Protein AF-A0A8T3QFB8-F1 (afdb_monomer_lite)

Secondary structure (DSSP, 8-state):
--GGG-EEEEEEETTEEEEEEEEPPPPPSS-S--TTHHHHHHHHHHHHHH-GGGGTT-GGGTHHHHHHHHHHHHHTTSSGGGGPPPHHHHHHHHHHHHHH------EEPPP-

Sequence (112 aa):
TQGSSGGVVIEAGPDGPVRMRHYPAAASAPVIDPTGAGDVFLAALAASRAVPRLVGGRLDKGLDLLLAASAASLVLERQGLHGVPDRAAVRLRMARSLAGGRGSGATEPVSP

Structure (mmCIF, N/CA/C/O backbone):
data_AF-A0A8T3QFB8-F1
#
_entry.id   AF-A0A8T3QFB8-F1
#
loop_
_atom_site.group_PDB
_atom_site.id
_atom_site.type_symbol
_atom_site.label_atom_id
_atom_site.label_alt_id
_atom_site.label_comp_id
_atom_site.label_asym_id
_atom_site.label_entity_id
_atom_site.label_seq_id
_atom_site.pdbx_PDB_ins_code
_atom_site.Cartn_x
_atom_site.Cartn_y
_atom_site.Cartn_z
_atom_site.occupancy
_atom_site.B_iso_or_equiv
_atom_site.auth_seq_id
_atom_site.auth_comp_id
_atom_site.auth_asym_id
_atom_site.auth_atom_id
_atom_site.pdbx_PDB_model_num
ATOM 1 N N . THR A 1 1 ? 1.691 10.746 2.138 1.00 62.78 1 THR A N 1
ATOM 2 C CA . THR A 1 1 ? 2.584 9.606 1.830 1.00 62.78 1 THR A CA 1
ATOM 3 C C . THR A 1 1 ? 4.011 10.136 1.783 1.00 62.78 1 THR A C 1
ATOM 5 O O . THR A 1 1 ? 4.177 11.323 1.547 1.00 62.78 1 THR A O 1
ATOM 8 N N . GLN A 1 2 ? 5.023 9.316 2.058 1.00 76.81 2 GLN A N 1
ATOM 9 C CA . GLN A 1 2 ? 6.451 9.688 2.069 1.00 76.81 2 GLN A CA 1
ATOM 10 C C . GLN A 1 2 ? 7.226 8.979 0.936 1.00 76.81 2 GLN A C 1
ATOM 12 O O . GLN A 1 2 ? 8.397 8.637 1.081 1.00 76.81 2 GLN A O 1
ATOM 17 N N . GLY A 1 3 ? 6.556 8.700 -0.190 1.00 72.69 3 GLY A N 1
ATOM 18 C CA . GLY A 1 3 ? 7.164 8.069 -1.367 1.00 72.69 3 GLY A CA 1
ATOM 19 C C . GLY A 1 3 ? 7.839 6.727 -1.058 1.00 72.69 3 GLY A C 1
ATOM 20 O O . GLY A 1 3 ? 7.212 5.818 -0.511 1.00 72.69 3 GLY A O 1
ATOM 21 N N . SER A 1 4 ? 9.130 6.617 -1.386 1.00 70.56 4 SER A N 1
ATOM 22 C CA . SER A 1 4 ? 9.960 5.418 -1.177 1.00 70.56 4 SER A CA 1
ATOM 23 C C . SER A 1 4 ? 10.180 5.045 0.292 1.00 70.56 4 SER A C 1
ATOM 25 O O . SER A 1 4 ? 10.646 3.944 0.570 1.00 70.56 4 SER A O 1
ATOM 27 N N . SER A 1 5 ? 9.833 5.928 1.230 1.00 73.88 5 SER A N 1
ATOM 28 C CA . SER A 1 5 ? 9.935 5.675 2.673 1.00 73.88 5 SER A CA 1
ATOM 29 C C . SER A 1 5 ? 8.625 5.165 3.286 1.00 73.88 5 SER A C 1
ATOM 31 O O . SER A 1 5 ? 8.577 4.867 4.476 1.00 73.88 5 SER A O 1
ATOM 33 N N . GLY A 1 6 ? 7.553 5.043 2.494 1.00 79.94 6 GLY A N 1
ATOM 34 C CA . GLY A 1 6 ? 6.248 4.568 2.951 1.00 79.94 6 GLY A CA 1
ATOM 35 C C . GLY A 1 6 ? 5.363 5.718 3.404 1.00 79.94 6 GLY A C 1
ATOM 36 O O . GLY A 1 6 ? 5.098 6.641 2.632 1.00 79.94 6 GLY A O 1
ATOM 37 N N . GLY A 1 7 ? 4.874 5.689 4.638 1.00 83.06 7 GLY A N 1
ATOM 38 C CA . GLY A 1 7 ? 4.118 6.810 5.184 1.00 83.06 7 GLY A CA 1
ATOM 39 C C . GLY A 1 7 ? 3.529 6.556 6.561 1.00 83.06 7 GLY A C 1
ATOM 40 O O . GLY A 1 7 ? 3.747 5.517 7.178 1.00 83.06 7 GLY A O 1
ATOM 41 N N . VAL A 1 8 ? 2.753 7.532 7.027 1.00 83.38 8 VAL A N 1
ATOM 42 C CA . VAL A 1 8 ? 1.975 7.437 8.261 1.00 83.38 8 VAL A CA 1
ATOM 43 C C . VAL A 1 8 ? 0.492 7.551 7.927 1.00 83.38 8 VAL A C 1
ATOM 45 O O . VAL A 1 8 ? 0.100 8.341 7.063 1.00 83.38 8 VAL A O 1
ATOM 48 N N . VAL A 1 9 ? -0.330 6.744 8.589 1.00 81.38 9 VAL A N 1
ATOM 49 C CA . VAL A 1 9 ? -1.777 6.942 8.652 1.00 81.38 9 VAL A CA 1
ATOM 50 C C . VAL A 1 9 ? -2.123 7.445 10.036 1.00 81.38 9 VAL A C 1
ATOM 52 O O . VAL A 1 9 ? -1.754 6.833 11.037 1.00 81.38 9 VAL A O 1
ATOM 55 N N . ILE A 1 10 ? -2.833 8.565 10.054 1.00 81.50 10 ILE A N 1
ATOM 56 C CA . ILE A 1 10 ? -3.332 9.206 11.259 1.00 81.50 10 ILE A CA 1
ATOM 57 C C . ILE A 1 10 ? -4.843 9.008 11.272 1.00 81.50 10 ILE A C 1
ATOM 59 O O . ILE A 1 10 ? -5.535 9.331 10.307 1.00 81.50 10 ILE A O 1
ATOM 63 N N . GLU A 1 11 ? -5.342 8.426 12.350 1.00 81.50 11 GLU A N 1
ATOM 64 C CA . GLU A 1 11 ? -6.762 8.290 12.632 1.00 81.50 11 GLU A CA 1
ATOM 65 C C . GLU A 1 11 ? -7.172 9.478 13.498 1.00 81.50 11 GLU A C 1
ATOM 67 O O . GLU A 1 11 ? -6.732 9.591 14.641 1.00 81.50 11 GLU A O 1
ATOM 72 N N . ALA A 1 12 ? -7.938 10.404 12.924 1.00 78.25 12 ALA A N 1
ATOM 73 C CA . ALA A 1 12 ? -8.407 11.592 13.624 1.00 78.25 12 ALA A CA 1
ATOM 74 C C . ALA A 1 12 ? -9.666 11.271 14.438 1.00 78.25 12 ALA A C 1
ATOM 76 O O . ALA A 1 12 ? -10.588 10.631 13.932 1.00 78.25 12 ALA A O 1
ATOM 77 N N . GLY A 1 13 ? -9.695 11.729 15.686 1.00 79.69 13 GLY A N 1
ATOM 78 C CA . GLY A 1 13 ? -10.882 11.782 16.530 1.00 79.69 13 GLY A CA 1
ATOM 79 C C . GLY A 1 13 ? -11.346 13.224 16.754 1.00 79.69 13 GLY A C 1
ATOM 80 O O . GLY A 1 13 ? -10.729 14.155 16.234 1.00 79.69 13 GLY A O 1
ATOM 81 N N . PRO A 1 14 ? -12.426 13.414 17.528 1.00 76.06 14 PRO A N 1
ATOM 82 C CA . PRO A 1 14 ? -13.046 14.722 17.754 1.00 76.06 14 PRO A CA 1
ATOM 83 C C . PRO A 1 14 ? -12.093 15.767 18.351 1.00 76.06 14 PRO A C 1
ATOM 85 O O . PRO A 1 14 ? -12.170 16.933 17.981 1.00 76.06 14 PRO A O 1
ATOM 88 N N . ASP A 1 15 ? -11.171 15.329 19.213 1.00 82.81 15 ASP A N 1
ATOM 89 C CA . ASP A 1 15 ? -10.280 16.200 19.994 1.00 82.81 15 ASP A CA 1
ATOM 90 C C . ASP A 1 15 ? -8.810 16.144 19.537 1.00 82.81 15 ASP A C 1
ATOM 92 O O . ASP A 1 15 ? -7.928 16.707 20.181 1.00 82.81 15 ASP A O 1
ATOM 96 N N . GLY A 1 16 ? -8.518 15.449 18.433 1.00 70.12 16 GLY A N 1
ATOM 97 C CA . GLY A 1 16 ? -7.153 15.262 17.940 1.00 70.12 16 GLY A CA 1
ATOM 98 C C . GLY A 1 16 ? -6.877 13.854 17.405 1.00 70.12 16 GLY A C 1
ATOM 99 O O . GLY A 1 16 ? -7.787 13.028 17.291 1.00 70.12 16 GLY A O 1
ATOM 100 N N . PRO A 1 17 ? -5.627 13.558 17.013 1.00 73.19 17 PRO A N 1
ATOM 101 C CA . PRO A 1 17 ? -5.259 12.251 16.483 1.00 73.19 17 PRO A CA 1
ATOM 102 C C . PRO A 1 17 ? -5.344 11.163 17.564 1.00 73.19 17 PRO A C 1
ATOM 104 O O . PRO A 1 17 ? -4.705 11.245 18.604 1.00 73.19 17 PRO A O 1
ATOM 107 N N . VAL A 1 18 ? -6.121 10.113 17.291 1.00 77.19 18 VAL A N 1
ATOM 108 C CA . VAL A 1 18 ? -6.376 8.979 18.199 1.00 77.19 18 VAL A CA 1
ATOM 109 C C . VAL A 1 18 ? -5.379 7.847 17.963 1.00 77.19 18 VAL A C 1
ATOM 111 O O . VAL A 1 18 ? -5.069 7.072 18.868 1.00 77.19 18 VAL A O 1
ATOM 114 N N . ARG A 1 19 ? -4.867 7.715 16.732 1.00 78.94 19 ARG A N 1
ATOM 115 C CA . ARG A 1 19 ? -3.940 6.634 16.385 1.00 78.94 19 ARG A CA 1
ATOM 116 C C . ARG A 1 19 ? -3.005 7.019 15.255 1.00 78.94 19 ARG A C 1
ATOM 118 O O . ARG A 1 19 ? -3.454 7.526 14.231 1.00 78.94 19 ARG A O 1
ATOM 125 N N . MET A 1 20 ? -1.724 6.692 15.400 1.00 80.31 20 MET A N 1
ATOM 126 C CA . MET A 1 20 ? -0.726 6.845 14.342 1.00 80.31 20 MET A CA 1
ATOM 127 C C . MET A 1 20 ? -0.123 5.483 13.993 1.00 80.31 20 MET A C 1
ATOM 129 O O . MET A 1 20 ? 0.307 4.729 14.867 1.00 80.31 20 MET A O 1
ATOM 133 N N . ARG A 1 21 ? -0.129 5.138 12.701 1.00 80.50 21 ARG A N 1
ATOM 134 C CA . ARG A 1 21 ? 0.441 3.886 12.182 1.00 80.50 21 ARG A CA 1
ATOM 135 C C . ARG A 1 21 ? 1.409 4.183 11.049 1.00 80.50 21 ARG A C 1
ATOM 137 O O . ARG A 1 21 ? 0.990 4.656 9.992 1.00 80.50 21 ARG A O 1
ATOM 144 N N . HIS A 1 22 ? 2.684 3.873 11.258 1.00 80.75 22 HIS A N 1
ATOM 145 C CA . HIS A 1 22 ? 3.676 3.887 10.188 1.00 80.75 22 HIS A CA 1
ATOM 146 C C . HIS A 1 22 ? 3.543 2.621 9.338 1.00 80.75 22 HIS A C 1
ATOM 148 O O . HIS A 1 22 ? 3.331 1.527 9.864 1.00 80.75 22 HIS A O 1
ATOM 154 N N . TYR A 1 23 ? 3.668 2.768 8.023 1.00 75.56 23 TYR A N 1
ATOM 155 C CA . TYR A 1 23 ? 3.772 1.647 7.098 1.00 75.56 23 TYR A CA 1
ATOM 156 C C . TYR A 1 23 ? 5.001 1.830 6.200 1.00 75.56 23 TYR A C 1
ATOM 158 O O . TYR A 1 23 ? 5.240 2.939 5.712 1.00 75.56 23 TYR A O 1
ATOM 166 N N . PRO A 1 24 ? 5.785 0.763 5.965 1.00 76.50 24 PRO A N 1
ATOM 167 C CA . PRO A 1 24 ? 6.908 0.821 5.042 1.00 76.50 24 PRO A CA 1
ATOM 168 C C . PRO A 1 24 ? 6.410 0.921 3.596 1.00 76.50 24 PRO A C 1
ATOM 170 O O . PRO A 1 24 ? 5.314 0.455 3.266 1.00 76.50 24 PRO A O 1
ATOM 173 N N . ALA A 1 25 ? 7.226 1.490 2.707 1.00 74.81 25 ALA A N 1
ATOM 174 C CA . ALA A 1 25 ? 6.972 1.370 1.276 1.00 74.81 25 ALA A CA 1
ATOM 175 C C . ALA A 1 25 ? 7.068 -0.101 0.854 1.00 74.81 25 ALA A C 1
ATOM 177 O O . ALA A 1 25 ? 7.962 -0.834 1.285 1.00 74.81 25 ALA A O 1
ATOM 178 N N . ALA A 1 26 ? 6.172 -0.534 -0.031 1.00 76.25 26 ALA A N 1
ATOM 179 C CA . ALA A 1 26 ? 6.391 -1.769 -0.763 1.00 76.25 26 ALA A CA 1
ATOM 180 C C . ALA A 1 26 ? 7.468 -1.507 -1.825 1.00 76.25 26 ALA A C 1
ATOM 182 O O . ALA A 1 26 ? 7.362 -0.541 -2.580 1.00 76.25 26 ALA A O 1
ATOM 183 N N . ALA A 1 27 ? 8.502 -2.350 -1.873 1.00 74.12 27 ALA A N 1
ATOM 184 C CA . ALA A 1 27 ? 9.578 -2.216 -2.852 1.00 74.12 27 ALA A CA 1
ATOM 185 C C . ALA A 1 27 ? 9.000 -2.180 -4.276 1.00 74.12 27 ALA A C 1
ATOM 187 O O . ALA A 1 27 ? 8.210 -3.060 -4.629 1.00 74.12 27 ALA A O 1
ATOM 188 N N . SER A 1 28 ? 9.379 -1.175 -5.068 1.00 63.59 28 SER A N 1
ATOM 189 C CA . SER A 1 28 ? 9.051 -1.059 -6.492 1.00 63.59 28 SER A CA 1
ATOM 190 C C . SER A 1 28 ? 10.226 -1.502 -7.365 1.00 63.59 28 SER A C 1
ATOM 192 O O . SER A 1 28 ? 11.384 -1.406 -6.960 1.00 63.59 28 SER A O 1
ATOM 194 N N . ALA A 1 29 ? 9.933 -1.977 -8.576 1.00 69.25 29 ALA A N 1
ATOM 195 C CA . ALA A 1 29 ? 10.902 -2.056 -9.672 1.00 69.25 29 ALA A CA 1
ATOM 196 C C . ALA A 1 29 ? 11.243 -0.616 -10.166 1.00 69.25 29 ALA A C 1
ATOM 198 O O . ALA A 1 29 ? 10.833 0.341 -9.494 1.00 69.25 29 ALA A O 1
ATOM 199 N N . PRO A 1 30 ? 12.021 -0.391 -11.255 1.00 77.19 30 PRO A N 1
ATOM 200 C CA . PRO A 1 30 ? 12.401 0.974 -11.621 1.00 77.19 30 PRO A CA 1
ATOM 201 C C . PRO A 1 30 ? 11.156 1.843 -11.841 1.00 77.19 30 PRO A C 1
ATOM 203 O O . PRO A 1 30 ? 10.218 1.435 -12.524 1.00 77.19 30 PRO A O 1
ATOM 206 N N . VAL A 1 31 ? 11.151 3.022 -11.214 1.00 79.25 31 VAL A N 1
ATOM 207 C CA . VAL A 1 31 ? 10.040 3.977 -11.270 1.00 79.25 31 VAL A CA 1
ATOM 208 C C . VAL A 1 31 ? 9.999 4.589 -12.669 1.00 79.25 31 VAL A C 1
ATOM 210 O O . VAL A 1 31 ? 10.951 5.245 -13.085 1.00 79.25 31 VAL A O 1
ATOM 213 N N . ILE A 1 32 ? 8.904 4.352 -13.386 1.00 81.44 32 ILE A N 1
ATOM 214 C CA . ILE A 1 32 ? 8.649 4.847 -14.742 1.00 81.44 32 ILE A CA 1
ATOM 215 C C . ILE A 1 32 ? 7.808 6.126 -14.696 1.00 81.44 32 ILE A C 1
ATOM 217 O O . ILE A 1 32 ? 8.135 7.091 -15.381 1.00 81.44 32 ILE A O 1
ATOM 221 N N . ASP A 1 33 ? 6.744 6.148 -13.889 1.00 78.31 33 ASP A N 1
ATOM 222 C CA . ASP A 1 33 ? 5.838 7.294 -13.768 1.00 78.31 33 ASP A CA 1
ATOM 223 C C . ASP A 1 33 ? 5.203 7.331 -12.363 1.00 78.31 33 ASP A C 1
ATOM 225 O O . ASP A 1 33 ? 4.503 6.394 -11.980 1.00 78.31 33 ASP A O 1
ATOM 229 N N . PRO A 1 34 ? 5.439 8.381 -11.555 1.00 78.75 34 PRO A N 1
ATOM 230 C CA . PRO A 1 34 ? 4.866 8.486 -10.215 1.00 78.75 34 PRO A CA 1
ATOM 231 C C . PRO A 1 34 ? 3.404 8.959 -10.192 1.00 78.75 34 PRO A C 1
ATOM 233 O O . PRO A 1 34 ? 2.785 8.997 -9.122 1.00 78.75 34 PRO A O 1
ATOM 236 N N . THR A 1 35 ? 2.851 9.363 -11.336 1.00 83.31 35 THR A N 1
ATOM 237 C CA . THR A 1 35 ? 1.532 9.996 -11.417 1.00 83.31 35 THR A CA 1
ATOM 238 C C . THR A 1 35 ? 0.428 9.054 -10.932 1.00 83.31 35 THR A C 1
ATOM 240 O O . THR A 1 35 ? 0.349 7.894 -11.323 1.00 83.31 35 THR A O 1
ATOM 243 N N . GLY A 1 36 ? -0.447 9.555 -10.055 1.00 82.31 36 GLY A N 1
ATOM 244 C CA . GLY A 1 36 ? -1.615 8.815 -9.560 1.00 82.31 36 GLY A CA 1
ATOM 245 C C . GLY A 1 36 ? -1.327 7.753 -8.490 1.00 82.31 36 GLY A C 1
ATOM 246 O O . GLY A 1 36 ? -2.263 7.139 -7.977 1.00 82.31 36 GLY A O 1
ATOM 247 N N . ALA A 1 37 ? -0.070 7.549 -8.072 1.00 84.75 37 ALA A N 1
ATOM 248 C CA . ALA A 1 37 ? 0.260 6.569 -7.028 1.00 84.75 37 ALA A CA 1
ATOM 249 C C . ALA A 1 37 ? -0.436 6.869 -5.683 1.00 84.75 37 ALA A C 1
ATOM 251 O O . ALA A 1 37 ? -0.819 5.950 -4.955 1.00 84.75 37 ALA A O 1
ATOM 252 N N . GLY A 1 38 ? -0.640 8.153 -5.364 1.00 85.00 38 GLY A N 1
ATOM 253 C CA . GLY A 1 38 ? -1.397 8.589 -4.187 1.00 85.00 38 GLY A CA 1
ATOM 254 C C . GLY A 1 38 ? -2.888 8.252 -4.270 1.00 85.00 38 GLY A C 1
ATOM 255 O O . GLY A 1 38 ? -3.451 7.747 -3.298 1.00 85.00 38 GLY A O 1
ATOM 256 N N . ASP A 1 39 ? -3.508 8.453 -5.433 1.00 87.19 39 ASP A N 1
ATOM 257 C CA . ASP A 1 39 ? -4.925 8.144 -5.650 1.00 87.19 39 ASP A CA 1
ATOM 258 C C . ASP A 1 39 ? -5.175 6.638 -5.598 1.00 87.19 39 ASP A C 1
ATOM 260 O O . ASP A 1 39 ? -6.129 6.185 -4.968 1.00 87.19 39 ASP A O 1
ATOM 264 N N . VAL A 1 40 ? -4.272 5.840 -6.177 1.00 88.50 40 VAL A N 1
ATOM 265 C CA . VAL A 1 40 ? -4.355 4.376 -6.100 1.00 88.50 40 VAL A CA 1
ATOM 266 C C . VAL A 1 40 ? -4.143 3.881 -4.672 1.00 88.50 40 VAL A C 1
ATOM 268 O O . VAL A 1 40 ? -4.869 2.988 -4.232 1.00 88.50 40 VAL A O 1
ATOM 271 N N . PHE A 1 41 ? -3.219 4.483 -3.914 1.00 88.88 41 PHE A N 1
ATOM 272 C CA . PHE A 1 41 ? -3.082 4.195 -2.486 1.00 88.88 41 PHE A CA 1
ATOM 273 C C . PHE A 1 41 ? -4.400 4.458 -1.741 1.00 88.88 41 PHE A C 1
ATOM 275 O O . PHE A 1 41 ? -4.893 3.586 -1.022 1.00 88.88 41 PHE A O 1
ATOM 282 N N . LEU A 1 42 ? -4.989 5.644 -1.930 1.00 88.38 42 LEU A N 1
ATOM 283 C CA . LEU A 1 42 ? -6.220 6.044 -1.251 1.00 88.38 42 LEU A CA 1
ATOM 284 C C . LEU A 1 42 ? -7.402 5.149 -1.643 1.00 88.38 42 LEU A C 1
ATOM 286 O O . LEU A 1 42 ? -8.123 4.676 -0.765 1.00 88.38 42 LEU A O 1
ATOM 290 N N . ALA A 1 43 ? -7.568 4.866 -2.936 1.00 90.25 43 ALA A N 1
ATOM 291 C CA . ALA A 1 43 ? -8.628 4.005 -3.448 1.00 90.25 43 ALA A CA 1
ATOM 292 C C . ALA A 1 43 ? -8.517 2.580 -2.891 1.00 90.25 43 ALA A C 1
ATOM 294 O O . ALA A 1 43 ? -9.508 2.008 -2.438 1.00 90.25 43 ALA A O 1
ATOM 295 N N . ALA A 1 44 ? -7.308 2.018 -2.862 1.00 89.81 44 ALA A N 1
ATOM 296 C CA . ALA A 1 44 ? -7.061 0.682 -2.336 1.00 89.81 44 ALA A CA 1
ATOM 297 C C . ALA A 1 44 ? -7.301 0.607 -0.815 1.00 89.81 44 ALA A C 1
ATOM 299 O O . ALA A 1 44 ? -7.918 -0.347 -0.328 1.00 89.81 44 ALA A O 1
ATOM 300 N N . LEU A 1 45 ? -6.894 1.639 -0.066 1.00 89.94 45 LEU A N 1
ATOM 301 C CA . LEU A 1 45 ? -7.167 1.744 1.367 1.00 89.94 45 LEU A CA 1
ATOM 302 C C . LEU A 1 45 ? -8.674 1.851 1.640 1.00 89.94 45 LEU A C 1
ATOM 304 O O . LEU A 1 45 ? -9.206 1.084 2.446 1.00 89.94 45 LEU A O 1
ATOM 308 N N . ALA A 1 46 ? -9.374 2.745 0.939 1.00 89.25 46 ALA A N 1
ATOM 309 C CA . ALA A 1 46 ? -10.819 2.917 1.064 1.00 89.25 46 ALA A CA 1
ATOM 310 C C . ALA A 1 46 ? -11.574 1.626 0.714 1.00 89.25 46 ALA A C 1
ATOM 312 O O . ALA A 1 46 ? -12.423 1.183 1.488 1.00 89.25 46 ALA A O 1
ATOM 313 N N . ALA A 1 47 ? -11.206 0.965 -0.388 1.00 89.56 47 ALA A N 1
ATOM 314 C CA . ALA A 1 47 ? -11.792 -0.308 -0.796 1.00 89.56 47 ALA A CA 1
ATOM 315 C C . ALA A 1 47 ? -11.580 -1.404 0.255 1.00 89.56 47 ALA A C 1
ATOM 317 O O . ALA A 1 47 ? -12.509 -2.154 0.549 1.00 89.56 47 ALA A O 1
ATOM 318 N N . SER A 1 48 ? -10.390 -1.486 0.863 1.00 88.69 48 SER A N 1
ATOM 319 C CA . SER A 1 48 ? -10.121 -2.475 1.914 1.00 88.69 48 SER A CA 1
ATOM 320 C C . SER A 1 48 ? -10.998 -2.269 3.152 1.00 88.69 48 SER A C 1
ATOM 322 O O . SER A 1 48 ? -11.481 -3.249 3.715 1.00 88.69 48 SER A O 1
ATOM 324 N N . ARG A 1 49 ? -11.267 -1.012 3.532 1.00 86.19 49 ARG A N 1
ATOM 325 C CA . ARG A 1 49 ? -12.131 -0.658 4.669 1.00 86.19 49 ARG A CA 1
ATOM 326 C C . ARG A 1 49 ? -13.612 -0.870 4.363 1.00 86.19 49 ARG A C 1
ATOM 328 O O . ARG A 1 49 ? -14.329 -1.396 5.206 1.00 86.19 49 ARG A O 1
ATOM 335 N N . ALA A 1 50 ? -14.053 -0.519 3.155 1.00 87.75 50 ALA A N 1
ATOM 336 C CA . ALA A 1 50 ? -15.426 -0.743 2.701 1.00 87.75 50 ALA A CA 1
ATOM 337 C C . ALA A 1 50 ? -15.735 -2.235 2.487 1.00 87.75 50 ALA A C 1
ATOM 339 O O . ALA A 1 50 ? -16.853 -2.685 2.732 1.00 87.75 50 ALA A O 1
ATOM 340 N N . VAL A 1 51 ? -14.742 -3.022 2.056 1.00 89.25 51 VAL A N 1
ATOM 341 C CA . VAL A 1 51 ? -14.869 -4.461 1.789 1.00 89.25 51 VAL A CA 1
ATOM 342 C C . VAL A 1 51 ? -13.767 -5.235 2.536 1.00 89.25 51 VAL A C 1
ATOM 344 O O . VAL A 1 51 ? -12.795 -5.690 1.922 1.00 89.25 51 VAL A O 1
ATOM 347 N N . PRO A 1 52 ? -13.926 -5.490 3.854 1.00 84.31 52 PRO A N 1
ATOM 348 C CA . PRO A 1 52 ? -12.887 -6.112 4.691 1.00 84.31 52 PRO A CA 1
ATOM 349 C C . PRO A 1 52 ? -12.399 -7.481 4.192 1.00 84.31 52 PRO A C 1
ATOM 351 O O . PRO A 1 52 ? -11.268 -7.900 4.453 1.00 84.31 52 PRO A O 1
ATOM 354 N N . ARG A 1 53 ? -13.232 -8.195 3.423 1.00 85.06 53 ARG A N 1
ATOM 355 C CA . ARG A 1 53 ? -12.887 -9.488 2.805 1.00 85.06 53 ARG A CA 1
ATOM 356 C C . ARG A 1 53 ? -11.719 -9.390 1.816 1.00 85.06 53 ARG A C 1
ATOM 358 O O . ARG A 1 53 ? -11.058 -10.401 1.576 1.00 85.06 53 ARG A O 1
ATOM 365 N N . LEU A 1 54 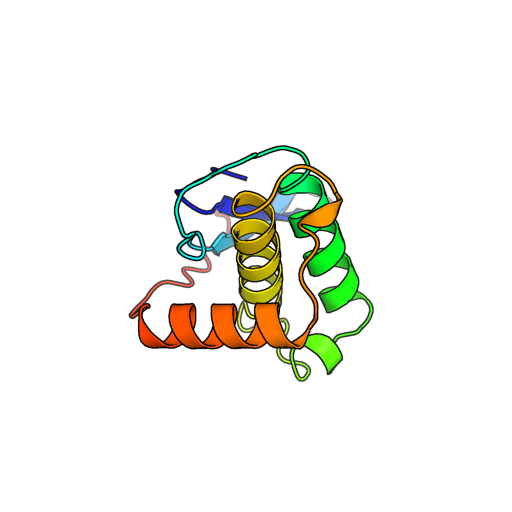? -11.420 -8.206 1.273 1.00 80.94 54 LEU A N 1
ATOM 366 C CA . LEU A 1 54 ? -10.270 -7.994 0.385 1.00 80.94 54 LEU A CA 1
ATOM 367 C C . LEU A 1 54 ? -8.934 -8.286 1.078 1.00 80.94 54 LEU A C 1
ATOM 369 O O . LEU A 1 54 ? -8.030 -8.813 0.431 1.00 80.94 54 LEU A O 1
ATOM 373 N N . VAL A 1 55 ? -8.857 -8.049 2.390 1.00 81.50 55 VAL A N 1
ATOM 374 C CA . VAL A 1 55 ? -7.694 -8.346 3.245 1.00 81.50 55 VAL A CA 1
ATOM 375 C C . VAL A 1 55 ? -7.944 -9.532 4.190 1.00 81.50 55 VAL A C 1
ATOM 377 O O . VAL A 1 55 ? -7.280 -9.684 5.215 1.00 81.50 55 VAL A O 1
ATOM 380 N N . GLY A 1 56 ? -8.932 -10.378 3.878 1.00 80.62 56 GLY A N 1
ATOM 381 C CA . GLY A 1 56 ? -9.289 -11.536 4.702 1.00 80.62 56 GLY A CA 1
ATOM 382 C C . GLY A 1 56 ? -9.843 -11.176 6.087 1.00 80.62 56 GLY A C 1
ATOM 383 O O . GLY A 1 56 ? -9.683 -11.964 7.015 1.00 80.62 56 GLY A O 1
ATOM 384 N N . GLY A 1 57 ? -10.442 -9.988 6.240 1.00 73.31 57 GLY A N 1
ATOM 385 C CA . GLY A 1 57 ? -11.033 -9.506 7.495 1.00 73.31 57 GLY A CA 1
ATOM 386 C C . GLY A 1 57 ? -10.024 -9.009 8.537 1.00 73.31 57 GLY A C 1
ATOM 387 O O . GLY A 1 57 ? -10.396 -8.788 9.680 1.00 73.31 57 GLY A O 1
ATOM 388 N N . ARG A 1 58 ? -8.746 -8.846 8.175 1.00 72.94 58 ARG A N 1
ATOM 389 C CA . ARG A 1 58 ? -7.651 -8.520 9.108 1.00 72.94 58 ARG A CA 1
ATOM 390 C C . ARG A 1 58 ? -7.198 -7.059 8.993 1.00 72.94 58 ARG A C 1
ATOM 392 O O . ARG A 1 58 ? -6.002 -6.799 8.867 1.00 72.94 58 ARG A O 1
ATOM 399 N N . LEU A 1 59 ? -8.149 -6.125 9.016 1.00 69.50 59 LEU A N 1
ATOM 400 C CA . LEU A 1 59 ? -7.874 -4.683 8.927 1.00 69.50 59 LEU A CA 1
ATOM 401 C C . LEU A 1 59 ? -6.894 -4.224 10.019 1.00 69.50 59 LEU A C 1
ATOM 403 O O . LEU A 1 59 ? -5.901 -3.567 9.726 1.00 69.50 59 LEU A O 1
ATOM 407 N N . ASP A 1 60 ? -7.084 -4.697 11.250 1.00 66.75 60 ASP A N 1
ATOM 408 C CA . ASP A 1 60 ? -6.291 -4.263 12.410 1.00 66.75 60 ASP A CA 1
ATOM 409 C C . ASP A 1 60 ? -4.840 -4.766 12.415 1.00 66.75 60 ASP A C 1
ATOM 411 O O . ASP A 1 60 ? -4.044 -4.367 13.261 1.00 66.75 60 ASP A O 1
ATOM 415 N N . LYS A 1 61 ? -4.470 -5.641 11.470 1.00 76.12 61 LYS A N 1
ATOM 416 C CA . LYS A 1 61 ? -3.107 -6.183 11.345 1.00 76.12 61 LYS A CA 1
ATOM 417 C C . LYS A 1 61 ? -2.236 -5.403 10.354 1.00 76.12 61 LYS A C 1
ATOM 419 O O . LYS A 1 61 ? -1.179 -5.895 9.970 1.00 76.12 61 LYS A O 1
ATOM 424 N N . GLY A 1 62 ? -2.688 -4.232 9.895 1.00 81.12 62 GLY A N 1
ATOM 425 C CA . GLY A 1 62 ? -1.967 -3.405 8.920 1.00 81.12 62 GLY A CA 1
ATOM 426 C C . GLY A 1 62 ? -1.979 -3.965 7.493 1.00 81.12 62 GLY A C 1
ATOM 427 O O . GLY A 1 62 ? -1.208 -3.517 6.644 1.00 81.12 62 GLY A O 1
ATOM 428 N N . LEU A 1 63 ? -2.836 -4.957 7.208 1.00 85.44 63 LEU A N 1
ATOM 429 C CA . LEU A 1 63 ? -2.963 -5.529 5.862 1.00 85.44 63 LEU A CA 1
ATOM 430 C C . LEU A 1 63 ? -3.697 -4.598 4.894 1.00 85.44 63 LEU A C 1
ATOM 432 O O . LEU A 1 63 ? -3.500 -4.716 3.688 1.00 85.44 63 LEU A O 1
ATOM 436 N N . ASP A 1 64 ? -4.511 -3.680 5.411 1.00 87.44 64 ASP A N 1
ATOM 437 C CA . ASP A 1 64 ? -5.108 -2.574 4.661 1.00 87.44 64 ASP A CA 1
ATOM 438 C C . ASP A 1 64 ? -4.024 -1.648 4.091 1.00 87.44 64 ASP A C 1
ATOM 440 O O . ASP A 1 64 ? -3.992 -1.384 2.888 1.00 87.44 64 ASP A O 1
ATOM 444 N N . LEU A 1 65 ? -3.070 -1.243 4.935 1.00 87.38 65 LEU A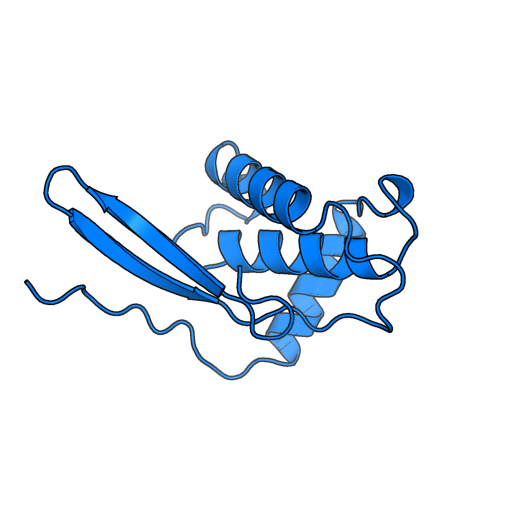 N 1
ATOM 445 C CA . LEU A 1 65 ? -1.934 -0.405 4.553 1.00 87.38 65 LEU A CA 1
ATOM 446 C C . LEU A 1 65 ? -0.974 -1.139 3.624 1.00 87.38 65 LEU A C 1
ATOM 448 O O . LEU A 1 65 ? -0.519 -0.565 2.637 1.00 87.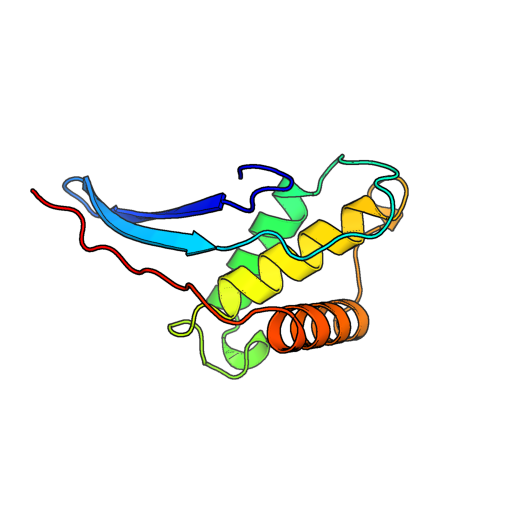38 65 LEU A O 1
ATOM 452 N N . LEU A 1 66 ? -0.703 -2.419 3.892 1.00 88.62 66 LEU A N 1
ATOM 453 C CA . LEU A 1 66 ? 0.130 -3.234 3.013 1.00 88.62 66 LEU A CA 1
ATOM 454 C C . LEU A 1 66 ? -0.505 -3.401 1.627 1.00 88.62 66 LEU A C 1
ATOM 456 O O . LEU A 1 66 ? 0.204 -3.327 0.622 1.00 88.62 66 LEU A O 1
ATOM 460 N N . LEU A 1 67 ? -1.822 -3.616 1.559 1.00 89.12 67 LEU A N 1
ATOM 461 C CA . LEU A 1 67 ? -2.555 -3.705 0.297 1.00 89.12 67 LEU A CA 1
ATOM 462 C C . LEU A 1 67 ? -2.460 -2.383 -0.475 1.00 89.12 67 LEU A C 1
ATOM 464 O O . LEU A 1 67 ? -2.122 -2.398 -1.659 1.00 89.12 67 LEU A O 1
ATOM 468 N N . ALA A 1 68 ? -2.681 -1.253 0.199 1.00 89.69 68 ALA A N 1
ATOM 469 C CA . ALA A 1 68 ? -2.602 0.071 -0.410 1.00 89.69 68 ALA A CA 1
ATOM 470 C C . ALA A 1 68 ? -1.185 0.412 -0.903 1.00 89.69 68 ALA A C 1
ATOM 472 O O . ALA A 1 68 ? -1.012 0.824 -2.050 1.00 89.69 68 ALA A O 1
ATOM 473 N N . ALA A 1 69 ? -0.156 0.166 -0.086 1.00 88.94 69 ALA A N 1
ATOM 474 C CA . ALA A 1 69 ? 1.243 0.377 -0.460 1.00 88.94 69 ALA A CA 1
ATOM 475 C C . ALA A 1 69 ? 1.678 -0.543 -1.615 1.00 88.94 69 ALA A C 1
ATOM 477 O O . ALA A 1 69 ? 2.396 -0.119 -2.522 1.00 88.94 69 ALA A O 1
ATOM 478 N N . SER A 1 70 ? 1.203 -1.792 -1.628 1.00 89.75 70 SER A N 1
ATOM 479 C CA . SER A 1 70 ? 1.483 -2.745 -2.707 1.00 89.75 70 SER A CA 1
ATOM 480 C C . SER A 1 70 ? 0.840 -2.320 -4.025 1.00 89.75 70 SER A C 1
ATOM 482 O O . SER A 1 70 ? 1.492 -2.390 -5.062 1.00 89.75 70 SER A O 1
ATOM 484 N N . ALA A 1 71 ? -0.404 -1.836 -3.996 1.00 89.31 71 ALA A N 1
ATOM 485 C CA . ALA A 1 71 ? -1.069 -1.310 -5.185 1.00 89.31 71 ALA A CA 1
ATOM 486 C C . ALA A 1 71 ? -0.368 -0.050 -5.716 1.00 89.31 71 ALA A C 1
ATOM 488 O O . ALA A 1 71 ? -0.066 0.026 -6.903 1.00 89.31 71 ALA A O 1
ATOM 489 N N . ALA A 1 72 ? -0.034 0.893 -4.831 1.00 87.81 72 ALA A N 1
ATOM 490 C CA . ALA A 1 72 ? 0.659 2.123 -5.203 1.00 87.81 72 ALA A CA 1
ATOM 491 C C . ALA A 1 72 ? 2.048 1.860 -5.807 1.00 87.81 72 ALA A C 1
ATOM 493 O O . ALA A 1 72 ? 2.398 2.468 -6.811 1.00 87.81 72 ALA A O 1
ATOM 494 N N . SER A 1 73 ? 2.819 0.918 -5.248 1.00 86.06 73 SER A N 1
ATOM 495 C CA . SER A 1 73 ? 4.155 0.582 -5.771 1.00 86.06 73 SER A CA 1
ATOM 496 C C . SER A 1 73 ? 4.135 -0.050 -7.166 1.00 86.06 73 SER A C 1
ATOM 498 O O . SER A 1 73 ? 5.107 0.096 -7.897 1.00 86.06 73 SER A O 1
ATOM 500 N N . LEU A 1 74 ? 3.044 -0.721 -7.553 1.00 86.44 74 LEU A N 1
ATOM 501 C CA . LEU A 1 74 ? 2.883 -1.303 -8.891 1.00 86.44 74 LEU A CA 1
ATOM 502 C C . LEU A 1 74 ? 2.559 -0.250 -9.957 1.00 86.44 74 LEU A C 1
ATOM 504 O O . LEU A 1 74 ? 2.990 -0.391 -11.098 1.00 86.44 74 LEU A O 1
ATOM 508 N N . VAL A 1 75 ? 1.834 0.808 -9.587 1.00 86.50 75 VAL A N 1
ATOM 509 C CA . VAL A 1 75 ? 1.500 1.916 -10.501 1.00 86.50 75 VAL A CA 1
ATOM 510 C C . VAL A 1 75 ? 2.757 2.637 -10.970 1.00 86.50 75 VAL A C 1
ATOM 512 O O . VAL A 1 75 ? 2.839 3.011 -12.131 1.00 86.50 75 VAL A O 1
ATOM 515 N N . LEU A 1 76 ? 3.768 2.733 -10.100 1.00 83.19 76 LEU A N 1
ATOM 516 C CA . LEU A 1 76 ? 5.057 3.349 -10.418 1.00 83.19 76 LEU A CA 1
ATOM 517 C C . LEU A 1 76 ? 5.781 2.676 -11.592 1.00 83.19 76 LEU A C 1
ATOM 519 O O . LEU A 1 76 ? 6.662 3.280 -12.193 1.00 83.19 76 LEU A O 1
ATOM 523 N N . GLU A 1 77 ? 5.454 1.422 -11.903 1.00 83.50 77 GLU A N 1
ATOM 524 C CA . GLU A 1 77 ? 6.190 0.579 -12.852 1.00 83.50 77 GLU A CA 1
ATOM 525 C C . GLU A 1 77 ? 5.618 0.640 -14.278 1.00 83.50 77 GLU A C 1
ATOM 527 O O . GLU A 1 77 ? 6.053 -0.115 -15.148 1.00 83.50 77 GLU A O 1
ATOM 532 N N . ARG A 1 78 ? 4.619 1.495 -14.537 1.00 77.38 78 ARG A N 1
ATOM 533 C CA . ARG A 1 78 ? 3.960 1.648 -15.845 1.00 77.38 78 ARG A CA 1
ATOM 534 C C . ARG A 1 78 ? 3.566 3.108 -16.077 1.00 77.38 78 ARG A C 1
ATOM 536 O O . ARG A 1 78 ? 3.389 3.854 -15.129 1.00 77.38 78 ARG A O 1
ATOM 543 N N . GLN A 1 79 ? 3.415 3.513 -17.339 1.00 73.00 79 GLN A N 1
ATOM 544 C CA . GLN A 1 79 ? 2.98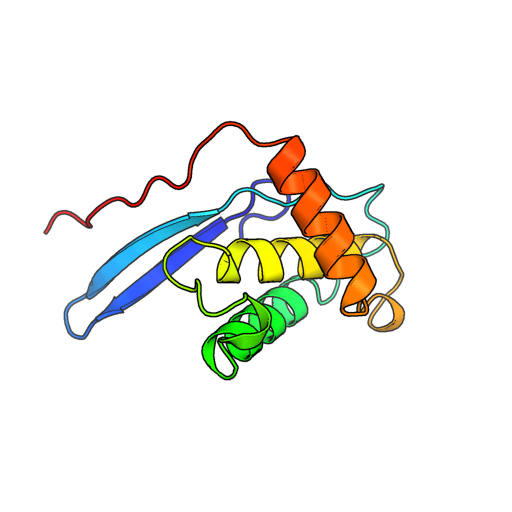1 4.874 -17.675 1.00 73.00 79 GLN A CA 1
ATOM 545 C C . GLN A 1 79 ? 1.497 5.108 -17.354 1.00 73.00 79 GLN A C 1
ATOM 547 O O . GLN A 1 79 ? 0.627 4.357 -17.814 1.00 73.00 79 GLN A O 1
ATOM 552 N N . GLY A 1 80 ? 1.213 6.203 -16.646 1.00 64.81 80 GLY A N 1
ATOM 553 C CA . GLY A 1 80 ? -0.124 6.731 -16.394 1.00 64.81 80 GLY A CA 1
ATOM 554 C C . GLY A 1 80 ? -1.116 5.742 -15.770 1.00 64.81 80 GLY A C 1
ATOM 555 O O . GLY A 1 80 ? -0.769 4.781 -15.086 1.00 64.81 80 GLY A O 1
ATOM 556 N N . LEU A 1 81 ? -2.407 5.957 -16.048 1.00 59.50 81 LEU A N 1
ATOM 557 C CA . LEU A 1 81 ? -3.511 5.140 -15.517 1.00 59.50 81 LEU A CA 1
ATOM 558 C C . LEU A 1 81 ? -3.558 3.706 -16.080 1.00 59.50 81 LEU A C 1
ATOM 560 O O . LEU A 1 81 ? -4.296 2.867 -15.568 1.00 59.50 81 LEU A O 1
ATOM 564 N N . HIS A 1 82 ? -2.745 3.384 -17.091 1.00 64.19 82 HIS A N 1
ATOM 565 C CA . HIS A 1 82 ? -2.578 2.011 -17.582 1.00 64.19 82 HIS A CA 1
ATOM 566 C C . HIS A 1 82 ? -1.763 1.129 -16.618 1.00 64.19 82 HIS A C 1
ATOM 568 O O . HIS A 1 82 ? -1.632 -0.078 -16.838 1.00 64.19 82 HIS A O 1
ATOM 574 N N . GLY A 1 83 ? -1.216 1.722 -15.551 1.00 63.25 83 GLY A N 1
ATOM 575 C CA . GLY A 1 83 ? -0.484 1.037 -14.493 1.00 63.25 83 GLY A CA 1
ATOM 576 C C . GLY A 1 83 ? -1.328 0.436 -13.375 1.00 63.25 83 GLY A C 1
ATOM 577 O O . GLY A 1 83 ? -0.758 -0.210 -12.498 1.00 63.25 83 GLY A O 1
ATOM 578 N N . VAL A 1 84 ? -2.655 0.628 -13.375 1.00 69.00 84 VAL A N 1
ATOM 579 C CA . VAL A 1 84 ? -3.513 0.131 -12.288 1.00 69.00 84 VAL A CA 1
ATOM 580 C C . VAL A 1 84 ? -3.432 -1.401 -12.221 1.00 69.00 84 VAL A C 1
ATOM 582 O O . VAL A 1 84 ? -3.825 -2.084 -13.170 1.00 69.00 84 VAL A O 1
ATOM 585 N N . PRO A 1 85 ? -2.915 -1.965 -11.116 1.00 74.69 85 PRO A N 1
ATOM 586 C CA . PRO A 1 85 ? -2.677 -3.394 -11.016 1.00 74.69 85 PRO A CA 1
ATOM 587 C C . PRO A 1 85 ? -3.971 -4.165 -10.755 1.00 74.69 85 PRO A C 1
ATOM 589 O O . PRO A 1 85 ? -4.849 -3.719 -10.015 1.00 74.69 85 PRO A O 1
ATOM 592 N N . ASP A 1 86 ? -4.051 -5.382 -11.289 1.00 86.25 86 ASP A N 1
ATOM 593 C CA . ASP A 1 86 ? -5.097 -6.317 -10.896 1.00 86.25 86 ASP A CA 1
ATOM 594 C C . ASP A 1 86 ? -4.851 -6.901 -9.491 1.00 86.25 86 ASP A C 1
ATOM 596 O O . ASP A 1 86 ? -3.778 -6.796 -8.883 1.00 86.25 86 ASP A O 1
ATOM 600 N N . ARG A 1 87 ? -5.876 -7.574 -8.963 1.00 83.44 87 ARG A N 1
ATOM 601 C CA . ARG A 1 87 ? -5.840 -8.161 -7.619 1.00 83.44 87 ARG A CA 1
ATOM 602 C C . ARG A 1 87 ? -4.735 -9.212 -7.448 1.00 83.44 87 ARG A C 1
ATOM 604 O O . ARG A 1 87 ? -4.214 -9.353 -6.340 1.00 83.44 87 ARG A O 1
ATOM 611 N N . ALA A 1 88 ? -4.405 -9.981 -8.483 1.00 86.88 88 ALA A N 1
ATOM 612 C CA . ALA A 1 88 ? -3.384 -11.022 -8.395 1.00 86.88 88 ALA A CA 1
ATOM 613 C C . ALA A 1 88 ? -1.984 -10.401 -8.287 1.00 86.88 88 ALA A C 1
ATOM 615 O O . ALA A 1 88 ? -1.208 -10.798 -7.412 1.00 86.88 88 ALA A O 1
ATOM 616 N N . ALA A 1 89 ? -1.703 -9.368 -9.086 1.00 88.38 89 ALA A N 1
ATOM 617 C CA . ALA A 1 89 ? -0.458 -8.608 -9.034 1.00 88.38 89 ALA A CA 1
ATOM 618 C C . ALA A 1 89 ? -0.234 -7.972 -7.652 1.00 88.38 89 ALA A C 1
ATOM 620 O O . ALA A 1 89 ? 0.843 -8.124 -7.065 1.00 88.38 89 ALA A O 1
ATOM 621 N N . VAL A 1 90 ? -1.272 -7.348 -7.080 1.00 88.62 90 VAL A N 1
ATOM 622 C CA . VAL A 1 90 ? -1.207 -6.768 -5.726 1.00 88.62 90 VAL A CA 1
ATOM 623 C C . VAL A 1 90 ? -0.891 -7.843 -4.685 1.00 88.62 90 VAL A C 1
ATOM 625 O O . VAL A 1 90 ? -0.004 -7.653 -3.856 1.00 88.62 90 VAL A O 1
ATOM 628 N N . ARG A 1 91 ? -1.546 -9.010 -4.740 1.00 89.00 91 ARG A N 1
ATOM 629 C CA . ARG A 1 91 ? -1.296 -10.104 -3.781 1.00 89.00 91 ARG A CA 1
ATOM 630 C C . ARG A 1 91 ? 0.123 -10.661 -3.867 1.00 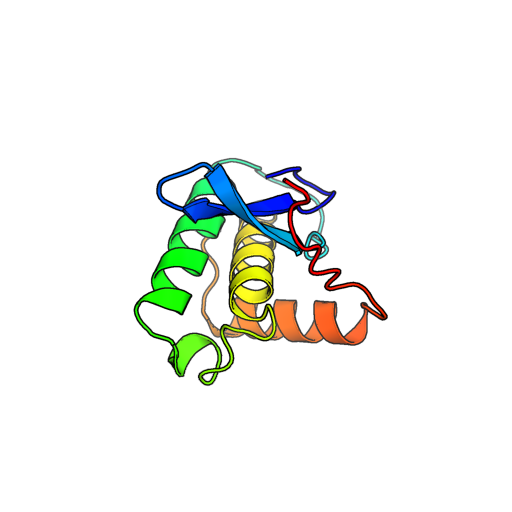89.00 91 ARG A C 1
ATOM 632 O O . ARG A 1 91 ? 0.714 -10.962 -2.831 1.00 89.00 91 ARG A O 1
ATOM 639 N N . LEU A 1 92 ? 0.674 -10.781 -5.074 1.00 89.06 92 LEU A N 1
ATOM 640 C CA . LEU A 1 92 ? 2.064 -11.195 -5.270 1.00 89.06 92 LEU A CA 1
ATOM 641 C C . LEU A 1 92 ? 3.037 -10.174 -4.668 1.00 89.06 92 LEU A C 1
ATOM 643 O O . LEU A 1 92 ? 3.989 -10.567 -3.993 1.00 89.06 92 LEU A O 1
ATOM 647 N N . ARG A 1 93 ? 2.780 -8.872 -4.854 1.00 88.31 93 ARG A N 1
ATOM 648 C CA . ARG A 1 93 ? 3.576 -7.797 -4.241 1.00 88.31 93 ARG A CA 1
ATOM 649 C C . ARG A 1 93 ? 3.516 -7.850 -2.714 1.00 88.31 93 ARG A C 1
ATOM 651 O O . ARG A 1 93 ? 4.567 -7.862 -2.081 1.00 88.31 93 ARG A O 1
ATOM 658 N N . MET A 1 94 ? 2.323 -8.000 -2.137 1.00 88.44 94 MET A N 1
ATOM 659 C CA . MET A 1 94 ? 2.149 -8.150 -0.687 1.00 88.44 94 MET A CA 1
ATOM 660 C C . MET A 1 94 ? 2.941 -9.343 -0.135 1.00 88.44 94 MET A C 1
ATOM 662 O O . MET A 1 94 ? 3.616 -9.214 0.883 1.00 88.44 94 MET A O 1
ATOM 666 N N . ALA A 1 95 ? 2.889 -10.500 -0.808 1.00 88.06 95 ALA A N 1
ATOM 667 C CA . ALA A 1 95 ? 3.621 -11.694 -0.385 1.00 88.06 95 ALA A CA 1
ATOM 668 C C . ALA A 1 95 ? 5.142 -11.468 -0.382 1.00 88.06 95 ALA A C 1
ATOM 670 O O . ALA A 1 95 ? 5.816 -11.864 0.567 1.00 88.06 95 ALA A O 1
ATOM 671 N N . ARG A 1 96 ? 5.676 -10.774 -1.397 1.00 86.25 96 ARG A N 1
ATOM 672 C CA . ARG A 1 96 ? 7.097 -10.390 -1.452 1.00 86.25 96 ARG A CA 1
ATOM 673 C C . ARG A 1 96 ? 7.474 -9.435 -0.320 1.00 86.25 96 ARG A C 1
ATOM 675 O O . ARG A 1 96 ? 8.493 -9.646 0.326 1.00 86.25 96 ARG A O 1
ATOM 682 N N . SER A 1 97 ? 6.647 -8.428 -0.043 1.00 83.81 97 SER A N 1
ATOM 683 C CA . SER A 1 97 ? 6.882 -7.480 1.053 1.00 83.81 97 SER A CA 1
ATOM 684 C C . SER A 1 97 ? 6.849 -8.148 2.430 1.00 83.81 97 SER A C 1
ATOM 686 O O . SER A 1 97 ? 7.668 -7.819 3.280 1.00 83.81 97 SER A O 1
ATOM 688 N N . LEU A 1 98 ? 5.960 -9.123 2.643 1.00 84.06 98 LEU A N 1
ATOM 689 C CA . LEU A 1 98 ? 5.922 -9.916 3.878 1.00 84.06 98 LEU A CA 1
ATOM 690 C C . LEU A 1 98 ? 7.131 -10.848 4.010 1.00 84.06 98 LEU A C 1
ATOM 692 O O . LEU A 1 98 ? 7.646 -11.021 5.108 1.00 84.06 98 LEU A O 1
ATOM 696 N N . ALA A 1 99 ? 7.594 -11.431 2.902 1.00 82.06 99 ALA A N 1
ATOM 697 C CA . ALA A 1 99 ? 8.789 -12.272 2.890 1.00 82.06 99 ALA A CA 1
ATOM 698 C C . ALA A 1 99 ? 10.083 -11.463 3.109 1.00 82.06 99 ALA A C 1
ATOM 700 O O . ALA A 1 99 ? 11.032 -11.979 3.693 1.00 82.06 99 ALA A O 1
ATOM 701 N N . GLY A 1 100 ? 10.118 -10.204 2.656 1.00 71.31 100 GLY A N 1
ATOM 702 C CA . GLY A 1 100 ? 11.261 -9.298 2.812 1.00 71.31 100 GLY A CA 1
ATOM 703 C C . GLY A 1 100 ? 11.274 -8.476 4.108 1.00 71.31 100 GLY A C 1
ATOM 704 O O . GLY A 1 100 ? 12.317 -7.935 4.462 1.00 71.31 100 GLY A O 1
ATOM 705 N N . GLY A 1 101 ? 10.147 -8.370 4.821 1.00 61.91 101 GLY A N 1
ATOM 706 C CA . GLY A 1 101 ? 10.001 -7.523 6.008 1.00 61.91 101 GLY A CA 1
ATOM 707 C C . GLY A 1 101 ? 10.005 -8.296 7.329 1.00 61.91 101 GLY A C 1
ATOM 708 O O . GLY A 1 101 ? 8.969 -8.796 7.762 1.00 61.91 101 GLY A O 1
ATOM 709 N N . ARG A 1 102 ? 11.139 -8.314 8.041 1.00 46.72 102 ARG A N 1
ATOM 710 C CA . ARG A 1 102 ? 11.135 -8.431 9.513 1.00 46.72 102 ARG A CA 1
ATOM 711 C C . ARG A 1 102 ? 10.962 -7.023 10.110 1.00 46.72 102 ARG A C 1
ATOM 713 O O . ARG A 1 102 ? 11.902 -6.245 10.047 1.00 46.72 102 ARG A O 1
ATOM 720 N N . GLY A 1 103 ? 9.801 -6.740 10.720 1.00 45.22 103 GLY A N 1
ATOM 721 C CA . GLY A 1 103 ? 9.511 -5.521 11.512 1.00 45.22 103 GLY A CA 1
ATOM 722 C C . GLY A 1 103 ? 9.327 -4.251 10.661 1.00 45.22 103 GLY A C 1
ATOM 723 O O . GLY A 1 103 ? 9.928 -4.116 9.613 1.00 45.22 103 GLY A O 1
ATOM 724 N N . SER A 1 104 ? 8.494 -3.263 10.976 1.00 47.56 104 SER A N 1
ATOM 725 C CA . SER A 1 104 ? 7.884 -2.856 12.234 1.00 47.56 104 SER A CA 1
ATOM 726 C C . SER A 1 104 ? 6.540 -2.190 11.917 1.00 47.56 104 SER A C 1
ATOM 728 O O . SER A 1 104 ? 6.491 -1.176 11.225 1.00 47.56 104 SER A O 1
ATOM 730 N N . GLY A 1 105 ? 5.445 -2.769 12.405 1.00 47.03 105 GLY A N 1
ATOM 731 C CA . GLY A 1 105 ? 4.173 -2.066 12.555 1.00 47.03 105 GLY A CA 1
ATOM 732 C C . GLY A 1 105 ? 4.145 -1.423 13.935 1.00 47.03 105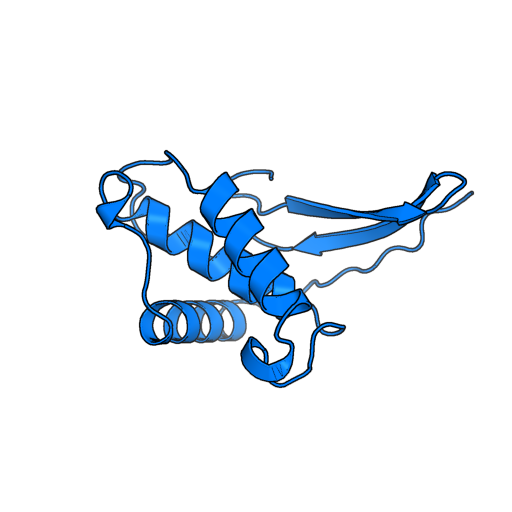 GLY A C 1
ATOM 733 O O . GLY A 1 105 ? 3.398 -1.877 14.800 1.00 47.03 105 GLY A O 1
ATOM 734 N N . ALA A 1 106 ? 5.014 -0.439 14.178 1.00 52.62 106 ALA A N 1
ATOM 735 C CA . ALA A 1 106 ? 4.984 0.314 15.425 1.00 52.62 106 ALA A CA 1
ATOM 736 C C . ALA A 1 106 ? 3.684 1.124 15.454 1.00 52.62 106 ALA A C 1
ATOM 738 O O . ALA A 1 106 ? 3.475 2.050 14.666 1.00 52.62 106 ALA A O 1
ATOM 739 N N . THR A 1 107 ? 2.773 0.691 16.320 1.00 53.53 107 THR A N 1
ATOM 740 C CA . THR A 1 107 ? 1.556 1.425 16.643 1.00 53.53 107 THR A CA 1
ATOM 741 C C . THR A 1 107 ? 1.888 2.230 17.883 1.00 53.53 107 THR A C 1
ATOM 743 O O . THR A 1 107 ? 2.023 1.646 18.956 1.00 53.53 107 THR A O 1
ATOM 746 N N . GLU A 1 108 ? 2.070 3.535 17.736 1.00 56.44 108 GLU A N 1
ATOM 747 C CA . GLU A 1 108 ? 2.312 4.404 18.883 1.00 56.44 108 GLU A CA 1
ATOM 748 C C . GLU A 1 108 ? 0.985 5.029 19.332 1.00 56.44 108 GLU A C 1
ATOM 750 O O . GLU A 1 108 ? 0.226 5.531 18.490 1.00 56.44 108 GLU A O 1
ATOM 755 N N . PRO A 1 109 ? 0.654 4.962 20.634 1.00 54.41 109 PRO A N 1
ATOM 756 C CA . PRO A 1 109 ? -0.384 5.812 21.189 1.00 54.41 109 PRO A CA 1
ATOM 757 C C . PRO A 1 109 ? 0.086 7.267 21.106 1.00 54.41 109 PRO A C 1
ATOM 759 O O . PRO A 1 109 ? 1.246 7.571 21.378 1.00 54.41 109 PRO A O 1
ATOM 762 N N . VAL A 1 110 ? -0.815 8.163 20.712 1.00 55.25 110 VAL A N 1
ATOM 763 C CA . VAL A 1 110 ? -0.540 9.600 20.735 1.00 55.25 110 VAL A CA 1
ATOM 764 C C . VAL A 1 110 ? -0.565 10.039 22.201 1.00 55.25 110 VAL A C 1
ATOM 766 O O . VAL A 1 110 ? -1.590 9.879 22.862 1.00 55.25 110 VAL A O 1
ATOM 769 N N . SER A 1 111 ? 0.564 10.520 22.731 1.00 56.62 111 SER A N 1
ATOM 770 C CA . SER A 1 111 ? 0.598 11.143 24.062 1.00 56.62 111 SER A CA 1
ATOM 771 C C . SER A 1 111 ? -0.210 12.451 24.052 1.00 56.62 111 SER A C 1
ATOM 773 O O . SER A 1 111 ? -0.124 13.171 23.053 1.00 56.62 111 SER A O 1
ATOM 775 N N . PRO A 1 112 ? -0.984 12.741 25.117 1.00 56.62 112 PRO A N 1
ATOM 776 C CA . PRO A 1 112 ? -1.803 13.950 25.232 1.00 56.62 112 PRO A CA 1
ATOM 777 C C . PRO A 1 112 ? -0.975 15.238 25.296 1.00 56.62 112 PRO A C 1
ATOM 779 O O . PRO A 1 112 ? 0.191 15.178 25.754 1.00 56.62 112 PRO A O 1
#

Radius of gyration: 14.03 Å; chains: 1; bounding box: 28×28×43 Å

Foldseek 3Di:
DPPQQQDWDFDADPVGTFWIWGDGAQDADDFDDLPCLVVQLVVQLVCCVVPVVLQPVPVVVCSSSLLSNLQSRQLRVDPDPVSRDDSVSSVVSSVVCVVVDDDDRDIDGDDD

pLDDT: mean 77.9, std 11.33, range [45.22, 90.25]